Protein AF-A0A968ZCC7-F1 (afdb_monomer_lite)

Foldseek 3Di:
DDEDEDFDLQPADPVVVVVVVVVVVDDDPPVCVLDDYFYHYWNHGVLLLLLLLDDDDDPQLVVLQVVLCVVVVHRCNLPVVQLPDSDQADPVRHGDSSHSVNSSCSSQVVDPVNSVNSPVVGPPVSSLNSSPNTRSVVRSVRVVVSVVVNVPDDDDDD

Sequence (158 aa):
MVVLLWDMDGKTTERKRGLLQAREAAALPPGCEGMAIAYGCPDFEIEAWLLGGFQPRDDDERERLAAQHATLGFDPVTQAHRLTAARDHDKHGVPNPRSAKVVLASLTADDHARRQACWQETPLVTLRQRGEHNGLRDYLDEVLHAVDSWAGKNVRLA

Radius of gyration: 17.96 Å; chains: 1; bounding box: 43×43×42 Å

Structure (mmCIF, N/CA/C/O backbone):
data_AF-A0A968ZCC7-F1
#
_entry.id   AF-A0A968ZCC7-F1
#
loop_
_atom_site.group_PDB
_atom_site.id
_atom_site.type_symbol
_atom_site.label_atom_id
_atom_site.label_alt_id
_atom_site.label_comp_id
_atom_site.label_asym_id
_atom_site.label_entity_id
_atom_site.label_seq_id
_atom_site.pdbx_PDB_ins_code
_atom_site.Cartn_x
_atom_site.Cartn_y
_atom_site.Cartn_z
_atom_site.occupancy
_atom_site.B_iso_or_equiv
_atom_site.auth_seq_id
_atom_site.auth_comp_id
_atom_site.auth_asym_id
_atom_site.auth_atom_id
_atom_site.pdbx_PDB_model_num
ATOM 1 N N . MET A 1 1 ? 17.075 -12.298 -12.720 1.00 51.16 1 MET A N 1
ATOM 2 C CA . MET A 1 1 ? 16.024 -11.262 -12.627 1.00 51.16 1 MET A CA 1
ATOM 3 C C . MET A 1 1 ? 16.447 -10.294 -11.538 1.00 51.16 1 MET A C 1
ATOM 5 O O . MET A 1 1 ? 16.699 -10.761 -10.435 1.00 51.16 1 MET A O 1
ATOM 9 N N . VAL A 1 2 ? 16.604 -9.004 -11.838 1.00 52.62 2 VAL A N 1
ATOM 10 C CA . VAL A 1 2 ? 16.914 -7.987 -10.821 1.00 52.62 2 VAL A CA 1
ATOM 11 C C . VAL A 1 2 ? 15.772 -6.991 -10.813 1.00 52.62 2 VAL A C 1
ATOM 13 O O . VAL A 1 2 ? 15.511 -6.318 -11.804 1.00 52.62 2 VAL A O 1
ATOM 16 N N . VAL A 1 3 ? 15.067 -6.939 -9.693 1.00 55.88 3 VAL A N 1
ATOM 17 C CA . VAL A 1 3 ? 13.932 -6.047 -9.495 1.00 55.88 3 VAL A CA 1
ATOM 18 C C . VAL A 1 3 ? 14.395 -4.926 -8.578 1.00 55.88 3 VAL A C 1
ATOM 20 O O . VAL A 1 3 ? 14.773 -5.186 -7.437 1.00 55.88 3 VAL A O 1
ATOM 23 N N . LEU A 1 4 ? 14.405 -3.693 -9.083 1.00 55.16 4 LEU A N 1
ATOM 24 C CA . LEU A 1 4 ? 14.789 -2.520 -8.309 1.00 55.16 4 LEU A CA 1
ATOM 25 C C . LEU A 1 4 ? 13.514 -1.769 -7.911 1.00 55.16 4 LEU A C 1
ATOM 27 O O . LEU A 1 4 ? 12.839 -1.180 -8.757 1.00 55.16 4 LEU A O 1
ATOM 31 N N . LEU A 1 5 ? 13.183 -1.792 -6.622 1.00 56.97 5 LEU A N 1
ATOM 32 C CA . LEU A 1 5 ? 12.198 -0.875 -6.056 1.00 56.97 5 LEU A CA 1
ATOM 33 C C . LEU A 1 5 ? 12.940 0.333 -5.503 1.00 56.97 5 LEU A C 1
ATOM 35 O O . LEU A 1 5 ? 13.870 0.173 -4.711 1.00 56.97 5 LEU A O 1
ATOM 39 N N . TRP A 1 6 ? 12.543 1.525 -5.933 1.00 61.25 6 TRP A N 1
ATOM 40 C CA . TRP A 1 6 ? 13.137 2.765 -5.463 1.00 61.25 6 TRP A CA 1
ATOM 41 C C . TRP A 1 6 ? 12.047 3.665 -4.893 1.00 61.25 6 TRP A C 1
ATOM 43 O O . TRP A 1 6 ? 11.156 4.100 -5.616 1.00 61.25 6 TRP A O 1
ATOM 53 N N . ASP A 1 7 ? 12.136 3.965 -3.600 1.00 61.59 7 ASP A N 1
ATOM 54 C CA . ASP A 1 7 ? 11.239 4.909 -2.942 1.00 61.59 7 ASP A CA 1
ATOM 55 C C . ASP A 1 7 ? 11.637 6.346 -3.299 1.00 61.59 7 ASP A C 1
ATOM 57 O O . ASP A 1 7 ? 12.785 6.770 -3.123 1.00 61.59 7 ASP A O 1
ATOM 61 N N . MET A 1 8 ? 10.706 7.080 -3.897 1.00 57.09 8 MET A N 1
ATOM 62 C CA . MET A 1 8 ? 10.923 8.448 -4.344 1.00 57.09 8 MET A CA 1
ATOM 63 C C . MET A 1 8 ? 10.072 9.352 -3.463 1.00 57.09 8 MET A C 1
ATOM 65 O O . MET A 1 8 ? 8.885 9.476 -3.732 1.00 57.09 8 MET A O 1
ATOM 69 N N . ASP A 1 9 ? 10.678 10.024 -2.474 1.00 57.34 9 ASP A N 1
ATOM 70 C CA . ASP A 1 9 ? 10.033 10.997 -1.564 1.00 57.34 9 ASP A CA 1
ATOM 71 C C . ASP A 1 9 ? 9.348 12.182 -2.306 1.00 57.34 9 ASP A C 1
ATOM 73 O O . ASP A 1 9 ? 9.811 13.327 -2.272 1.00 57.34 9 ASP A O 1
ATOM 77 N N . GLY A 1 10 ? 8.267 11.938 -3.051 1.00 52.12 10 GLY A N 1
ATOM 78 C CA . GLY A 1 10 ? 7.437 12.942 -3.725 1.00 52.12 10 GLY A CA 1
ATOM 79 C C . GLY A 1 10 ? 8.096 13.733 -4.869 1.00 52.12 10 GLY A C 1
ATOM 80 O O . GLY A 1 10 ? 7.558 14.756 -5.289 1.00 52.12 10 GLY A O 1
ATOM 81 N N . LYS A 1 11 ? 9.259 13.317 -5.398 1.00 56.22 11 LYS A N 1
ATOM 82 C CA . LYS A 1 11 ? 9.989 14.028 -6.479 1.00 56.22 11 LYS A CA 1
ATOM 83 C C . LYS A 1 11 ? 9.876 13.293 -7.815 1.00 56.22 11 LYS A C 1
ATOM 85 O O . LYS A 1 11 ? 10.862 12.761 -8.322 1.00 56.22 11 LYS A O 1
ATOM 90 N N . THR A 1 12 ? 8.668 13.233 -8.361 1.00 59.22 12 THR A N 1
ATOM 91 C CA . THR A 1 12 ? 8.278 12.183 -9.311 1.00 59.22 12 THR A CA 1
ATOM 92 C C . THR A 1 12 ? 8.521 12.521 -10.785 1.00 59.22 12 THR A C 1
ATOM 94 O O . THR A 1 12 ? 9.231 11.773 -11.448 1.00 59.22 12 THR A O 1
ATOM 97 N N . THR A 1 13 ? 8.041 13.632 -11.347 1.00 60.75 13 THR A N 1
ATOM 98 C CA . THR A 1 13 ? 7.951 13.720 -12.826 1.00 60.75 13 THR A CA 1
ATOM 99 C C . THR A 1 13 ? 9.292 13.873 -13.563 1.00 60.75 13 THR A C 1
ATOM 101 O O . THR A 1 13 ? 9.591 13.100 -14.475 1.00 60.75 13 THR A O 1
ATOM 104 N N . GLU A 1 14 ? 10.136 14.842 -13.191 1.00 61.25 14 GLU A N 1
ATOM 105 C CA . GLU A 1 14 ? 11.405 15.075 -13.906 1.00 61.25 14 GLU A CA 1
ATOM 106 C C . GLU A 1 14 ? 12.438 13.973 -13.671 1.00 61.25 14 GLU A C 1
ATOM 108 O O . GLU A 1 14 ? 13.167 13.606 -14.594 1.00 61.25 14 GLU A O 1
ATOM 113 N N . ARG A 1 15 ? 12.476 13.401 -12.463 1.00 63.44 15 ARG A N 1
ATOM 114 C CA . ARG A 1 15 ? 13.380 12.289 -12.147 1.00 63.44 15 ARG A CA 1
ATOM 115 C C . ARG A 1 15 ? 12.922 10.976 -12.768 1.00 63.44 15 ARG A C 1
ATOM 117 O O . ARG A 1 15 ? 13.775 10.262 -13.283 1.00 63.44 15 ARG A O 1
ATOM 124 N N . LYS A 1 16 ? 11.611 10.691 -12.806 1.00 64.94 16 LYS A N 1
ATOM 125 C CA . LYS A 1 16 ? 11.057 9.546 -13.554 1.00 64.94 16 LYS A CA 1
ATOM 126 C C . LYS A 1 16 ? 11.457 9.639 -15.027 1.00 64.94 16 LYS A C 1
ATOM 128 O O . LYS A 1 16 ? 11.972 8.673 -15.575 1.00 64.94 16 LYS A O 1
ATOM 133 N N . ARG A 1 17 ? 11.350 10.827 -15.638 1.00 68.75 17 ARG A N 1
ATOM 134 C CA . ARG A 1 17 ? 11.823 11.066 -17.014 1.00 68.75 17 ARG A CA 1
ATOM 135 C C . ARG A 1 17 ? 13.331 10.836 -17.171 1.00 68.75 17 ARG A C 1
ATOM 137 O O . ARG A 1 17 ? 13.727 10.148 -18.103 1.00 68.75 17 ARG A O 1
ATOM 144 N N . GLY A 1 18 ? 14.158 11.372 -16.273 1.00 68.56 18 GLY A N 1
ATOM 145 C CA . GLY A 1 18 ? 15.612 11.164 -16.316 1.00 68.56 18 GLY A CA 1
ATOM 146 C C . GLY A 1 18 ? 16.019 9.693 -16.164 1.00 68.56 18 GLY A C 1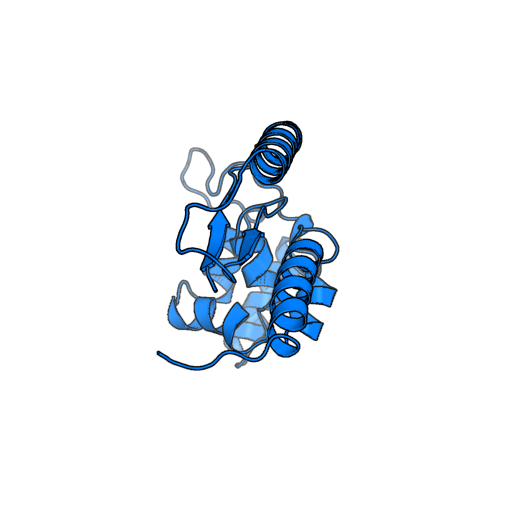
ATOM 147 O O . GLY A 1 18 ? 16.922 9.232 -16.852 1.00 68.56 18 GLY A O 1
ATOM 148 N N . LEU A 1 19 ? 15.314 8.934 -15.320 1.00 67.12 19 LEU A N 1
ATOM 149 C CA . LEU A 1 19 ? 15.523 7.493 -15.147 1.00 67.12 19 LEU A CA 1
ATOM 150 C C . LEU A 1 19 ? 15.120 6.695 -16.388 1.00 67.12 19 LEU A C 1
ATOM 152 O O . LEU A 1 19 ? 15.873 5.827 -16.822 1.00 67.12 19 LEU A O 1
ATOM 156 N N . LEU A 1 20 ? 13.975 7.016 -16.995 1.00 69.44 20 LEU A N 1
ATOM 157 C CA . LEU A 1 20 ? 13.553 6.387 -18.249 1.00 69.44 20 LEU A CA 1
ATOM 158 C C . LEU A 1 20 ? 14.550 6.676 -19.383 1.00 69.44 20 LEU A C 1
ATOM 160 O O . LEU A 1 20 ? 14.912 5.761 -20.118 1.00 69.44 20 LEU A O 1
ATOM 164 N N . GLN A 1 21 ? 15.062 7.907 -19.468 1.00 68.62 21 GLN A N 1
ATOM 165 C CA . GLN A 1 21 ? 16.118 8.271 -20.421 1.00 68.62 21 GLN A CA 1
ATOM 166 C C . GLN A 1 21 ? 17.428 7.519 -20.152 1.00 68.62 21 GLN A C 1
ATOM 168 O O . GLN A 1 21 ? 18.057 7.026 -21.085 1.00 68.62 21 GLN A O 1
ATOM 173 N N . ALA A 1 22 ? 17.834 7.383 -18.885 1.00 66.44 22 ALA A N 1
ATOM 174 C CA . ALA A 1 22 ? 19.019 6.612 -18.516 1.00 66.44 22 ALA A CA 1
ATOM 175 C C . ALA A 1 22 ? 18.863 5.121 -18.858 1.00 66.44 22 ALA A C 1
ATOM 177 O O . ALA A 1 22 ? 19.821 4.512 -19.320 1.00 66.44 22 ALA A O 1
ATOM 178 N N . ARG A 1 23 ? 17.663 4.548 -18.694 1.00 65.50 23 ARG A N 1
ATOM 179 C CA . ARG A 1 23 ? 17.344 3.174 -19.115 1.00 65.50 23 ARG A CA 1
ATOM 180 C C . ARG A 1 23 ? 17.505 2.996 -20.622 1.00 65.50 23 ARG A C 1
ATOM 182 O O . ARG A 1 23 ? 18.115 2.027 -21.047 1.00 65.50 23 ARG A O 1
ATOM 189 N N . GLU A 1 24 ? 16.961 3.912 -21.420 1.00 66.75 24 GLU A N 1
ATOM 190 C CA . GLU A 1 24 ? 17.069 3.854 -22.885 1.00 66.75 24 GLU A CA 1
ATOM 191 C C . GLU A 1 24 ? 18.515 4.013 -23.373 1.00 66.75 24 GLU A C 1
ATOM 193 O O . GLU A 1 24 ? 18.902 3.406 -24.369 1.00 66.75 24 GLU A O 1
ATOM 198 N N . ALA A 1 25 ? 19.323 4.795 -22.655 1.00 64.62 25 ALA A N 1
ATOM 199 C CA . ALA A 1 25 ? 20.737 4.994 -22.959 1.00 64.62 25 ALA A CA 1
ATOM 200 C C . ALA A 1 25 ? 21.654 3.878 -22.419 1.00 64.62 25 ALA A C 1
ATOM 202 O O . ALA A 1 25 ? 22.796 3.753 -22.867 1.00 64.62 25 ALA A O 1
ATOM 203 N N . ALA A 1 26 ? 21.195 3.083 -21.448 1.00 61.34 26 ALA A N 1
ATOM 204 C CA . ALA A 1 26 ? 21.999 2.046 -20.817 1.00 61.34 26 ALA A CA 1
ATOM 205 C C . ALA A 1 26 ? 22.018 0.766 -21.663 1.00 61.34 26 ALA A C 1
ATOM 207 O O . ALA A 1 26 ? 21.039 0.026 -21.738 1.00 61.34 26 ALA A O 1
ATOM 208 N N . ALA A 1 27 ? 23.180 0.447 -22.232 1.00 60.53 27 ALA A N 1
ATOM 209 C CA . ALA A 1 27 ? 23.486 -0.929 -22.599 1.00 60.53 27 ALA A CA 1
ATOM 210 C C . ALA A 1 27 ? 23.759 -1.723 -21.312 1.00 60.53 27 ALA A C 1
ATOM 212 O O . ALA A 1 27 ? 24.530 -1.276 -20.457 1.00 60.53 27 ALA A O 1
ATOM 213 N N . LEU A 1 28 ? 23.134 -2.894 -21.159 1.00 63.22 28 LEU A N 1
ATOM 214 C CA . LEU A 1 28 ? 23.487 -3.800 -20.067 1.00 63.22 28 LEU A CA 1
ATOM 215 C C . LEU A 1 28 ? 24.981 -4.159 -20.167 1.00 63.22 28 LEU A C 1
ATOM 217 O O . LEU A 1 28 ? 25.477 -4.354 -21.282 1.00 63.22 28 LEU A O 1
ATOM 221 N N . PRO A 1 29 ? 25.707 -4.255 -19.037 1.00 64.19 29 PRO A N 1
ATOM 222 C CA . PRO A 1 29 ? 27.092 -4.704 -19.053 1.00 64.19 29 PRO A CA 1
ATOM 223 C C . PRO A 1 29 ? 27.234 -6.078 -19.736 1.00 64.19 29 PRO A C 1
ATOM 225 O O . PRO A 1 29 ? 26.316 -6.902 -19.640 1.00 64.19 29 PRO A O 1
ATOM 228 N N . PRO A 1 30 ? 28.378 -6.364 -20.387 1.00 61.47 30 PRO A N 1
ATOM 229 C CA . PRO A 1 30 ? 28.680 -7.705 -20.889 1.00 61.47 30 PRO A CA 1
ATOM 230 C C . PRO A 1 30 ? 28.535 -8.755 -19.774 1.00 61.47 30 PRO A C 1
ATOM 232 O O . PRO A 1 30 ? 28.986 -8.514 -18.653 1.00 61.47 30 PRO A O 1
ATOM 235 N N . GLY A 1 31 ? 27.904 -9.901 -20.057 1.00 63.31 31 GLY A N 1
ATOM 236 C CA . GLY A 1 31 ? 27.605 -10.932 -19.050 1.00 63.31 31 GLY A CA 1
ATOM 237 C C . GLY A 1 31 ? 26.285 -10.740 -18.288 1.00 63.31 31 GLY A C 1
ATOM 238 O O . GLY A 1 31 ? 25.912 -11.589 -17.482 1.00 63.31 31 GLY A O 1
ATOM 239 N N . CYS A 1 32 ? 25.537 -9.666 -18.562 1.00 58.69 32 CYS A N 1
ATOM 240 C CA . CYS A 1 32 ? 24.151 -9.495 -18.113 1.00 58.69 32 CYS A CA 1
ATOM 241 C C . CYS A 1 32 ? 23.137 -9.880 -19.205 1.00 58.69 32 CYS A C 1
ATOM 243 O O . CYS A 1 32 ? 21.990 -9.420 -19.179 1.00 58.69 32 CYS A O 1
ATOM 245 N N . GLU A 1 33 ? 23.541 -10.703 -20.180 1.00 66.12 33 GLU A N 1
ATOM 246 C CA . GLU A 1 33 ? 22.644 -11.192 -21.224 1.00 66.12 33 GLU A CA 1
ATOM 247 C C . GLU A 1 33 ? 21.474 -11.948 -20.589 1.00 66.12 33 GLU A C 1
ATOM 249 O O . GLU A 1 33 ? 21.643 -12.933 -19.874 1.00 66.12 33 GLU A O 1
ATOM 254 N N . GLY A 1 34 ? 20.263 -11.453 -20.827 1.00 59.31 34 GLY A N 1
ATOM 255 C CA . GLY A 1 34 ? 19.066 -12.022 -20.229 1.00 59.31 34 GLY A CA 1
ATOM 256 C C . GLY A 1 34 ? 18.731 -11.477 -18.849 1.00 59.31 34 GLY A C 1
ATOM 257 O O . GLY A 1 34 ? 17.812 -12.013 -18.265 1.00 59.31 34 GLY A O 1
ATOM 258 N N . MET A 1 35 ? 19.387 -10.431 -18.331 1.00 61.75 35 MET A N 1
ATOM 259 C CA . MET A 1 35 ? 18.900 -9.671 -17.173 1.00 61.75 35 MET A CA 1
ATOM 260 C C . MET A 1 35 ? 17.889 -8.598 -17.612 1.00 61.75 35 MET A C 1
ATOM 262 O O . MET A 1 35 ? 17.989 -8.024 -18.688 1.00 61.75 35 MET A O 1
ATOM 266 N N . ALA A 1 36 ? 16.904 -8.320 -16.766 1.00 62.12 36 ALA A N 1
ATOM 267 C CA . ALA A 1 36 ? 15.860 -7.328 -16.963 1.00 62.12 36 ALA A CA 1
ATOM 268 C C . ALA A 1 36 ? 15.769 -6.546 -15.669 1.00 62.12 36 ALA A C 1
ATOM 270 O O . ALA A 1 36 ? 15.808 -7.138 -14.585 1.00 62.12 36 ALA A O 1
ATOM 271 N N . ILE A 1 37 ? 15.711 -5.233 -15.833 1.00 62.75 37 ILE A N 1
ATOM 272 C CA . ILE A 1 37 ? 15.614 -4.254 -14.767 1.00 62.75 37 ILE A CA 1
ATOM 273 C C . ILE A 1 37 ? 14.214 -3.672 -14.892 1.00 62.75 37 ILE A C 1
ATOM 275 O O . ILE A 1 37 ? 13.916 -3.024 -15.892 1.00 62.75 37 ILE A O 1
ATOM 279 N N . ALA A 1 38 ? 13.370 -3.949 -13.904 1.00 63.09 38 ALA A N 1
ATOM 280 C CA . ALA A 1 38 ? 12.084 -3.284 -13.755 1.00 63.09 38 ALA A CA 1
ATOM 281 C C . ALA A 1 38 ? 12.242 -2.146 -12.745 1.00 63.09 38 ALA A C 1
ATOM 283 O O . ALA A 1 38 ? 12.795 -2.371 -11.661 1.00 63.09 38 ALA A O 1
ATOM 284 N N . TYR A 1 39 ? 11.774 -0.948 -13.098 1.00 63.31 39 TYR A N 1
ATOM 285 C CA . TYR A 1 39 ? 11.852 0.225 -12.226 1.00 63.31 39 TYR A CA 1
ATOM 286 C C . TYR A 1 39 ? 10.531 0.442 -11.489 1.00 63.31 39 TYR A C 1
ATOM 288 O O . TYR A 1 39 ? 9.537 0.862 -12.073 1.00 63.31 39 TYR A O 1
ATOM 296 N N . GLY A 1 40 ? 10.530 0.217 -10.176 1.00 61.31 40 GLY A N 1
ATOM 297 C CA . GLY A 1 40 ? 9.433 0.658 -9.319 1.00 61.31 40 GLY A CA 1
ATOM 298 C C . GLY A 1 40 ? 9.618 2.117 -8.938 1.00 61.31 40 GLY A C 1
ATOM 299 O O . GLY A 1 40 ? 10.489 2.411 -8.126 1.00 61.31 40 GLY A O 1
ATOM 300 N N . CYS A 1 41 ? 8.822 3.011 -9.528 1.00 63.84 41 CYS A N 1
ATOM 301 C CA . CYS A 1 41 ? 8.734 4.417 -9.134 1.00 63.84 41 CYS A CA 1
ATOM 302 C C . CYS A 1 41 ? 7.312 4.667 -8.619 1.00 63.84 41 CYS A C 1
ATOM 304 O O . CYS A 1 41 ? 6.428 4.962 -9.432 1.00 63.84 41 CYS A O 1
ATOM 306 N N . PRO A 1 42 ? 7.059 4.464 -7.316 1.00 61.28 42 PRO A N 1
ATOM 307 C CA . PRO A 1 42 ? 5.753 4.746 -6.756 1.00 61.28 42 PRO A CA 1
ATOM 308 C C . PRO A 1 42 ? 5.453 6.240 -6.938 1.00 61.28 42 PRO A C 1
ATOM 310 O O . PRO A 1 42 ? 6.325 7.095 -6.773 1.00 61.28 42 PRO A O 1
ATOM 313 N N . ASP A 1 43 ? 4.219 6.563 -7.343 1.00 61.53 43 ASP A N 1
ATOM 314 C CA . ASP A 1 43 ? 3.800 7.968 -7.446 1.00 61.53 43 ASP A CA 1
ATOM 315 C C . ASP A 1 43 ? 3.689 8.610 -6.040 1.00 61.53 43 ASP A C 1
ATOM 317 O O . ASP A 1 43 ? 3.679 9.836 -5.912 1.00 61.53 43 ASP A O 1
ATOM 321 N N . PHE A 1 44 ? 3.658 7.765 -4.999 1.00 65.25 44 PHE A N 1
ATOM 322 C CA . PHE A 1 44 ? 3.691 8.064 -3.562 1.00 65.25 44 PHE A CA 1
ATOM 323 C C . PHE A 1 44 ? 4.780 7.225 -2.866 1.00 65.25 44 PHE A C 1
ATOM 325 O O . PHE A 1 44 ? 5.605 6.627 -3.535 1.00 65.25 44 PHE A O 1
ATOM 332 N N . GLU A 1 45 ? 4.797 7.158 -1.537 1.00 81.00 45 GLU A N 1
ATOM 333 C CA . GLU A 1 45 ? 5.689 6.266 -0.777 1.00 81.00 45 GLU A CA 1
ATOM 334 C C . GLU A 1 45 ? 5.347 4.780 -1.015 1.00 81.00 45 GLU A C 1
ATOM 336 O O . GLU A 1 45 ? 4.196 4.436 -1.325 1.00 81.00 45 GLU A O 1
ATOM 341 N N . ILE A 1 46 ? 6.313 3.875 -0.819 1.00 86.62 46 ILE A N 1
ATOM 342 C CA . ILE A 1 46 ? 6.096 2.418 -0.944 1.00 86.62 46 ILE A CA 1
ATOM 343 C C . ILE A 1 46 ? 4.971 1.904 -0.029 1.00 86.62 46 ILE A C 1
ATOM 345 O O . ILE A 1 46 ? 4.263 0.954 -0.371 1.00 86.62 46 ILE A O 1
ATOM 349 N N . GLU A 1 47 ? 4.727 2.553 1.106 1.00 91.88 47 GLU A N 1
ATOM 350 C CA . GLU A 1 47 ? 3.632 2.218 2.011 1.00 91.88 47 GLU A CA 1
ATOM 351 C C . GLU A 1 47 ? 2.259 2.349 1.341 1.00 91.88 47 GLU 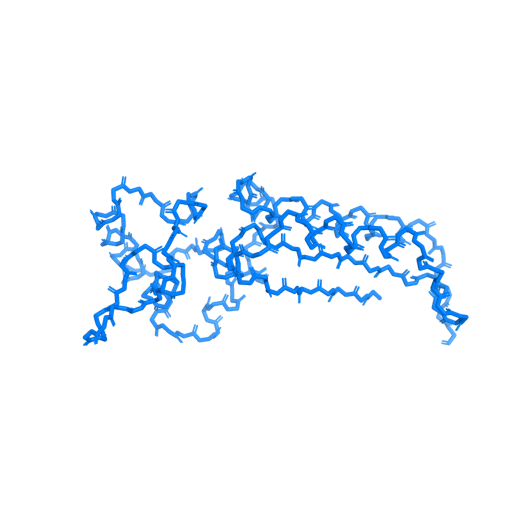A C 1
ATOM 353 O O . GLU A 1 47 ? 1.365 1.552 1.631 1.00 91.88 47 GLU A O 1
ATOM 358 N N . ALA A 1 48 ? 2.093 3.257 0.373 1.00 91.19 48 ALA A N 1
ATOM 359 C CA . ALA A 1 48 ? 0.862 3.354 -0.411 1.00 91.19 48 ALA A CA 1
ATOM 360 C C . ALA A 1 48 ? 0.627 2.110 -1.286 1.00 91.19 48 ALA A C 1
ATOM 362 O O . ALA A 1 48 ? -0.522 1.746 -1.546 1.00 91.19 48 ALA A O 1
ATOM 363 N N . TRP A 1 49 ? 1.693 1.436 -1.727 1.00 91.31 49 TRP A N 1
ATOM 364 C CA . TRP A 1 49 ? 1.592 0.160 -2.440 1.00 91.31 49 TRP A CA 1
ATOM 365 C C . TRP A 1 49 ? 1.254 -0.981 -1.484 1.00 91.31 49 TRP A C 1
ATOM 367 O O . TRP A 1 49 ? 0.369 -1.788 -1.774 1.00 91.31 49 TRP A O 1
ATOM 377 N N . LEU A 1 50 ? 1.907 -1.015 -0.319 1.00 93.56 50 LEU A N 1
ATOM 378 C CA . LEU A 1 50 ? 1.658 -2.025 0.713 1.00 93.56 50 LEU A CA 1
ATOM 379 C C . LEU A 1 50 ? 0.221 -1.969 1.244 1.00 93.56 50 LEU A C 1
ATOM 381 O O . LEU A 1 50 ? -0.379 -3.015 1.490 1.00 93.56 50 LEU A O 1
ATOM 385 N N . LEU A 1 51 ? -0.365 -0.774 1.360 1.00 95.69 51 LEU A N 1
ATOM 386 C CA . LEU A 1 51 ? -1.769 -0.603 1.738 1.00 95.69 51 LEU A CA 1
ATOM 387 C C . LEU A 1 51 ? -2.731 -1.292 0.767 1.00 95.69 51 LEU A C 1
ATOM 389 O O . LEU A 1 51 ? -3.697 -1.903 1.217 1.00 95.69 51 LEU A O 1
ATOM 393 N N . GLY A 1 52 ? -2.436 -1.290 -0.537 1.00 94.06 52 GLY A N 1
ATOM 394 C CA . GLY A 1 52 ? -3.215 -2.034 -1.535 1.00 94.06 52 GLY A CA 1
ATOM 395 C C . GLY A 1 52 ? -3.247 -3.544 -1.273 1.00 94.06 52 GLY A C 1
ATOM 396 O O . GLY A 1 52 ? -4.194 -4.232 -1.656 1.00 94.06 52 GLY A O 1
ATOM 397 N N . GLY A 1 53 ? -2.246 -4.057 -0.564 1.00 95.75 53 GLY A N 1
ATOM 398 C CA . GLY A 1 53 ? -2.141 -5.440 -0.129 1.00 95.75 53 GLY A CA 1
ATOM 399 C C . GLY A 1 53 ? -2.772 -5.757 1.225 1.00 95.75 53 GLY A C 1
ATOM 400 O O . GLY A 1 53 ? -2.799 -6.913 1.642 1.00 95.75 53 GLY A O 1
ATOM 401 N N . PHE A 1 54 ? -3.269 -4.761 1.956 1.00 97.44 54 PHE A N 1
ATOM 402 C CA . PHE A 1 54 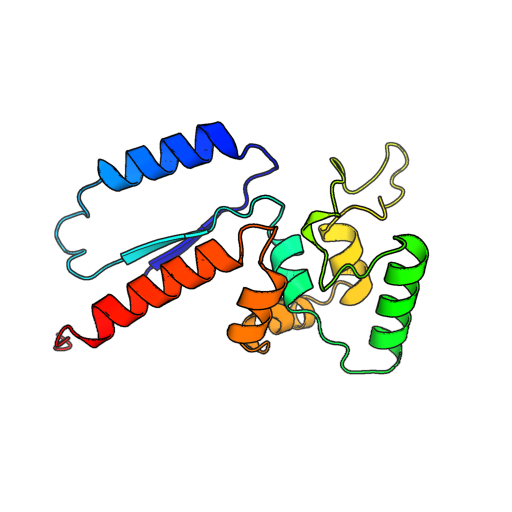? -3.855 -5.025 3.260 1.00 97.44 54 PHE A CA 1
ATOM 403 C C . PHE A 1 54 ? -5.230 -5.692 3.106 1.00 97.44 54 PHE A C 1
ATOM 405 O O . PHE A 1 54 ? -6.113 -5.228 2.378 1.00 97.44 54 PHE A O 1
ATOM 412 N N . GLN A 1 55 ? -5.406 -6.813 3.801 1.00 95.75 55 GLN A N 1
ATOM 413 C CA . GLN A 1 55 ? -6.672 -7.527 3.914 1.00 95.75 55 GLN A CA 1
ATOM 414 C C . GLN A 1 55 ? -6.823 -8.013 5.359 1.00 95.75 55 GLN A C 1
ATOM 416 O O . GLN A 1 55 ? -5.994 -8.825 5.774 1.00 95.75 55 GLN A O 1
ATOM 421 N N . PRO A 1 56 ? -7.822 -7.520 6.118 1.00 96.38 56 PRO A N 1
ATOM 422 C CA . PRO A 1 56 ? -7.990 -7.869 7.524 1.00 96.38 56 PRO A CA 1
ATOM 423 C C . PRO A 1 56 ? -8.083 -9.379 7.751 1.00 96.38 56 PRO A C 1
ATOM 425 O O . PRO A 1 56 ? -8.873 -10.055 7.086 1.00 96.38 56 PRO A O 1
ATOM 428 N N . ARG A 1 57 ? -7.307 -9.897 8.702 1.00 95.81 57 ARG A N 1
ATOM 429 C CA . ARG A 1 57 ? -7.270 -11.322 9.068 1.00 95.81 57 ARG A CA 1
ATOM 430 C C . ARG A 1 57 ? -8.141 -11.645 10.277 1.00 95.81 57 ARG A C 1
ATOM 432 O O . ARG A 1 57 ? -8.756 -12.707 10.321 1.00 95.81 57 ARG A O 1
ATOM 439 N N . ASP A 1 58 ? -8.251 -10.712 11.210 1.00 97.00 58 ASP A N 1
ATOM 440 C CA . ASP A 1 58 ? -8.983 -10.850 12.468 1.00 97.00 58 ASP A CA 1
ATOM 441 C C . ASP A 1 58 ? -9.922 -9.655 12.706 1.00 97.00 58 ASP A C 1
ATOM 443 O O . ASP A 1 58 ? -10.029 -8.750 11.869 1.00 97.00 58 ASP A O 1
ATOM 447 N N . ASP A 1 59 ? -10.686 -9.711 13.799 1.00 98.19 59 ASP A N 1
ATOM 448 C CA . ASP A 1 59 ? -11.623 -8.647 14.172 1.00 98.19 59 ASP A CA 1
ATOM 449 C C . ASP A 1 59 ? -10.892 -7.354 14.541 1.00 98.19 59 ASP A C 1
ATOM 451 O O . ASP A 1 59 ? -11.315 -6.283 14.113 1.00 98.19 59 ASP A O 1
ATOM 455 N N . ASP A 1 60 ? -9.736 -7.445 15.198 1.00 97.75 60 ASP A N 1
ATOM 456 C CA . ASP A 1 60 ? -8.943 -6.272 15.564 1.00 97.75 60 ASP A CA 1
ATOM 457 C C . ASP A 1 60 ? -8.459 -5.507 14.315 1.00 97.75 60 ASP A C 1
ATOM 459 O O . ASP A 1 60 ? -8.526 -4.279 14.258 1.00 97.75 60 ASP A O 1
ATOM 463 N N . GLU A 1 61 ? -7.996 -6.200 13.270 1.00 98.06 61 GLU A N 1
ATOM 464 C CA . GLU A 1 61 ? -7.631 -5.597 11.982 1.00 98.06 61 GLU A CA 1
ATOM 465 C C . GLU A 1 61 ? -8.836 -4.976 11.273 1.00 98.06 61 GLU A C 1
ATOM 467 O O . GLU A 1 61 ? -8.700 -3.919 10.645 1.00 98.06 61 GLU A O 1
ATOM 472 N N . ARG A 1 62 ? -10.015 -5.606 11.368 1.00 98.38 62 ARG A N 1
ATOM 473 C CA . ARG A 1 62 ? -11.261 -5.048 10.817 1.00 98.38 62 ARG A CA 1
ATOM 474 C C . ARG A 1 62 ? -11.640 -3.757 11.532 1.00 98.38 62 ARG A C 1
ATOM 476 O O . ARG A 1 62 ? -11.983 -2.781 10.864 1.00 98.38 62 ARG A O 1
ATOM 483 N N . GLU A 1 63 ? -11.525 -3.724 12.854 1.00 98.31 63 GLU A N 1
ATOM 484 C CA . GLU A 1 63 ? -11.780 -2.531 13.663 1.00 98.31 63 GLU A CA 1
ATOM 485 C C . GLU A 1 63 ? -10.779 -1.413 13.362 1.00 98.31 63 GLU A C 1
ATOM 487 O O . GLU A 1 63 ? -11.184 -0.271 13.133 1.00 98.31 63 GLU A O 1
ATOM 492 N N . ARG A 1 64 ? -9.479 -1.729 13.264 1.00 97.94 64 ARG A N 1
ATOM 493 C CA . ARG A 1 64 ? -8.451 -0.748 12.875 1.00 97.94 64 ARG A CA 1
ATOM 494 C C . ARG A 1 64 ? -8.716 -0.175 11.486 1.00 97.94 64 ARG A C 1
ATOM 496 O O . ARG A 1 64 ? -8.623 1.039 11.304 1.00 97.94 64 ARG A O 1
ATOM 503 N N . LEU A 1 65 ? -9.100 -1.010 10.520 1.00 98.12 65 LEU A N 1
ATOM 504 C CA . LEU A 1 65 ? -9.465 -0.540 9.183 1.00 98.12 65 LEU A CA 1
ATOM 505 C C . LEU A 1 65 ? -10.713 0.349 9.202 1.00 98.12 65 LEU A C 1
ATOM 507 O O . LEU A 1 65 ? -10.715 1.407 8.572 1.00 98.12 65 LEU A O 1
ATOM 511 N N . ALA A 1 66 ? -11.743 -0.029 9.958 1.00 97.94 66 ALA A N 1
ATOM 512 C CA . ALA A 1 66 ? -12.948 0.781 10.115 1.00 97.94 66 ALA A CA 1
ATOM 513 C C . ALA A 1 66 ? -12.646 2.144 10.764 1.00 97.94 66 ALA A C 1
ATOM 515 O O . ALA A 1 66 ? -13.160 3.169 10.310 1.00 97.94 66 ALA A O 1
ATOM 516 N N . ALA A 1 67 ? -11.768 2.181 11.770 1.00 97.50 67 ALA A N 1
ATOM 517 C CA . ALA A 1 67 ? -11.331 3.417 12.415 1.00 97.50 67 ALA A CA 1
ATOM 518 C C . ALA A 1 67 ? -10.562 4.332 11.447 1.00 97.50 67 ALA A C 1
ATOM 520 O O . ALA A 1 67 ? -10.799 5.546 11.420 1.00 97.50 67 ALA A O 1
ATOM 521 N N . GLN A 1 68 ? -9.689 3.761 10.609 1.00 97.75 68 GLN A N 1
ATOM 522 C CA . GLN A 1 68 ? -8.993 4.517 9.564 1.00 97.75 68 GLN A CA 1
ATOM 523 C C . GLN A 1 68 ? -9.977 5.062 8.525 1.00 97.75 68 GLN A C 1
ATOM 525 O O . GLN A 1 68 ? -9.924 6.246 8.199 1.00 97.75 68 GLN A O 1
ATOM 530 N N . HIS A 1 69 ? -10.936 4.249 8.075 1.00 96.50 69 HIS A N 1
ATOM 531 C CA . HIS A 1 69 ? -11.987 4.687 7.157 1.00 96.50 69 HIS A CA 1
ATOM 532 C C . HIS A 1 69 ? -12.810 5.850 7.732 1.00 96.50 69 HIS A C 1
ATOM 534 O O . HIS A 1 69 ? -13.040 6.847 7.046 1.00 96.50 69 HIS A O 1
ATOM 540 N N . ALA A 1 70 ? -13.208 5.763 9.005 1.00 96.94 70 ALA A N 1
ATOM 541 C CA . ALA A 1 70 ? -13.940 6.828 9.690 1.00 96.94 70 ALA A CA 1
ATOM 542 C C . ALA A 1 70 ? -13.113 8.119 9.816 1.00 96.94 70 ALA A C 1
ATOM 544 O O . ALA A 1 70 ? -13.637 9.211 9.604 1.00 96.94 70 ALA A O 1
ATOM 545 N N . THR A 1 71 ? -11.818 7.998 10.114 1.00 96.06 71 THR A N 1
ATOM 546 C CA . THR A 1 71 ? -10.901 9.141 10.262 1.00 96.06 71 THR A CA 1
ATOM 547 C C . THR A 1 71 ? -10.621 9.832 8.927 1.00 96.06 71 THR A C 1
ATOM 549 O O . THR A 1 71 ? -10.568 11.060 8.845 1.00 96.06 71 THR A O 1
ATOM 552 N N . LEU A 1 72 ? -10.435 9.048 7.866 1.00 96.56 72 LEU A N 1
ATOM 553 C CA . LEU A 1 72 ? -10.057 9.533 6.541 1.00 96.56 72 LEU A CA 1
ATOM 554 C C . LEU A 1 72 ? -11.253 9.994 5.702 1.00 96.56 72 LEU A C 1
ATOM 556 O O . LEU A 1 72 ? -11.097 10.852 4.826 1.00 96.56 72 LEU A O 1
ATOM 560 N N . GLY A 1 73 ? -12.433 9.419 5.949 1.00 97.50 73 GLY A N 1
ATOM 561 C CA . GLY A 1 73 ? -13.615 9.568 5.099 1.00 97.50 73 GLY A CA 1
ATOM 562 C C . GLY A 1 73 ? -13.501 8.825 3.762 1.00 97.50 73 GLY A C 1
ATOM 563 O O . GLY A 1 73 ? -14.200 9.171 2.809 1.00 97.50 73 GLY A O 1
ATOM 564 N N . PHE A 1 74 ? -12.579 7.865 3.656 1.00 96.50 74 PHE A N 1
ATOM 565 C CA . PHE A 1 74 ? -12.372 7.004 2.492 1.00 96.50 74 PHE A CA 1
ATOM 566 C C . PHE A 1 74 ? -11.631 5.725 2.881 1.00 96.50 74 PHE A C 1
ATOM 568 O O . PHE A 1 74 ? -11.030 5.663 3.951 1.00 96.50 74 PHE A O 1
ATOM 575 N N . ASP A 1 75 ? -11.646 4.714 2.010 1.00 96.75 75 ASP A N 1
ATOM 576 C CA . ASP A 1 75 ? -10.936 3.456 2.253 1.00 96.75 75 ASP A CA 1
ATOM 577 C C . ASP A 1 75 ? -9.448 3.578 1.872 1.00 96.75 75 ASP A C 1
ATOM 579 O O . ASP A 1 75 ? -9.130 3.713 0.684 1.00 96.75 75 ASP A O 1
ATOM 583 N N . PRO A 1 76 ? -8.516 3.529 2.844 1.00 95.75 76 PRO A N 1
ATOM 584 C CA . PRO A 1 76 ? -7.089 3.653 2.562 1.00 95.75 76 PRO A CA 1
ATOM 585 C C . PRO A 1 76 ? -6.513 2.475 1.763 1.00 95.75 76 PRO A C 1
ATOM 587 O O . PRO A 1 76 ? -5.460 2.638 1.153 1.00 95.75 76 PRO A O 1
ATOM 590 N N . VAL A 1 77 ? -7.177 1.313 1.734 1.00 95.75 77 VAL A N 1
ATOM 591 C CA . VAL A 1 77 ? -6.708 0.118 1.008 1.00 95.75 77 VAL A CA 1
ATOM 592 C C . VAL A 1 77 ? -6.958 0.251 -0.492 1.00 95.75 77 VAL A C 1
ATOM 594 O O . VAL A 1 77 ? -6.116 -0.117 -1.309 1.00 95.75 77 VAL A O 1
ATOM 597 N N . THR A 1 78 ? -8.114 0.790 -0.876 1.00 94.25 78 THR A N 1
ATOM 598 C CA . THR A 1 78 ? -8.488 0.971 -2.289 1.00 94.25 78 THR A CA 1
ATOM 599 C C . THR A 1 78 ? -8.157 2.363 -2.822 1.00 94.25 78 THR A C 1
ATOM 601 O O . THR A 1 78 ? -8.043 2.547 -4.033 1.00 94.25 78 THR A O 1
ATOM 604 N N . GLN A 1 79 ? -7.961 3.350 -1.941 1.00 94.19 79 GLN A N 1
ATOM 605 C CA . GLN A 1 79 ? -7.706 4.743 -2.314 1.00 94.19 79 GLN A CA 1
ATOM 606 C C . GLN A 1 79 ? -6.419 5.307 -1.689 1.00 94.19 79 GLN A C 1
ATOM 608 O O . GLN A 1 79 ? -6.359 6.489 -1.352 1.00 94.19 79 GLN A O 1
ATOM 613 N N . ALA A 1 80 ? -5.363 4.490 -1.581 1.00 92.94 80 ALA A N 1
ATOM 614 C CA . ALA A 1 80 ? -4.073 4.880 -0.993 1.00 92.94 80 ALA A CA 1
ATOM 615 C C . ALA A 1 80 ? -3.437 6.131 -1.637 1.00 92.94 80 ALA A C 1
ATOM 617 O O . ALA A 1 80 ? -2.771 6.903 -0.960 1.00 92.94 80 ALA A O 1
ATOM 618 N N . HIS A 1 81 ? -3.710 6.397 -2.919 1.00 89.94 81 HIS A N 1
ATOM 619 C CA . HIS A 1 81 ? -3.289 7.615 -3.631 1.00 89.94 81 HIS A CA 1
ATOM 620 C C . HIS A 1 81 ? -3.825 8.928 -3.021 1.00 89.94 81 HIS A C 1
ATOM 622 O O . HIS A 1 81 ? -3.365 10.015 -3.359 1.00 89.94 81 HIS A O 1
ATOM 628 N N . ARG A 1 82 ? -4.824 8.860 -2.133 1.00 93.00 82 ARG A N 1
ATOM 629 C CA . ARG A 1 82 ? -5.375 10.023 -1.416 1.00 93.00 82 ARG A CA 1
ATOM 630 C C . ARG A 1 82 ? -4.618 10.342 -0.122 1.00 93.00 82 ARG A C 1
ATOM 632 O O . ARG A 1 82 ? -4.941 11.329 0.543 1.00 93.00 82 ARG A O 1
ATOM 639 N N . LEU A 1 83 ? -3.631 9.527 0.248 1.00 92.56 83 LEU A N 1
ATOM 640 C CA . LEU A 1 83 ? -2.758 9.734 1.402 1.00 92.56 83 LEU A CA 1
ATOM 641 C C . LEU A 1 83 ? -1.614 10.668 1.000 1.00 92.56 83 LEU A C 1
ATOM 643 O O . LEU A 1 83 ? -0.533 10.245 0.612 1.00 92.56 83 LEU A O 1
ATOM 647 N N . THR A 1 84 ? -1.898 11.968 1.030 1.00 87.31 84 THR A N 1
ATOM 648 C CA . THR A 1 84 ? -1.024 13.015 0.479 1.00 87.31 84 THR A CA 1
ATOM 649 C C . THR A 1 84 ? -0.246 13.781 1.554 1.00 87.31 84 THR A C 1
ATOM 651 O O . THR A 1 84 ? 0.075 14.958 1.361 1.00 87.31 84 THR A O 1
ATOM 654 N N . ALA A 1 85 ? -0.029 13.201 2.738 1.00 86.25 85 ALA A N 1
ATOM 655 C CA . ALA A 1 85 ? 0.702 13.899 3.792 1.00 86.25 85 ALA A CA 1
ATOM 656 C C . ALA A 1 85 ? 2.155 14.157 3.377 1.00 86.25 85 ALA A C 1
ATOM 658 O O . ALA A 1 85 ? 2.875 13.242 3.012 1.00 86.25 85 ALA A O 1
ATOM 659 N N . ALA A 1 86 ? 2.608 15.406 3.505 1.00 84.00 86 ALA A N 1
ATOM 660 C CA . ALA A 1 86 ? 4.008 15.765 3.266 1.00 84.00 86 ALA A CA 1
ATOM 661 C C . ALA A 1 86 ? 4.939 15.421 4.446 1.00 84.00 86 ALA A C 1
ATOM 663 O O . ALA A 1 86 ? 6.154 15.569 4.340 1.00 84.00 86 ALA A O 1
ATOM 664 N N . ARG A 1 87 ? 4.367 15.077 5.607 1.00 87.12 87 ARG A N 1
ATOM 665 C CA . ARG A 1 87 ? 5.076 14.685 6.829 1.00 87.12 87 ARG A CA 1
ATOM 666 C C . ARG A 1 87 ? 4.237 13.681 7.601 1.00 87.12 87 ARG A C 1
ATOM 668 O O . ARG A 1 87 ? 3.030 13.894 7.753 1.00 87.12 87 ARG A O 1
ATOM 675 N N . ASP A 1 88 ? 4.908 12.681 8.158 1.00 92.56 88 ASP A N 1
ATOM 676 C CA . ASP A 1 88 ? 4.297 11.657 9.009 1.00 92.56 88 ASP A CA 1
ATOM 677 C C . ASP A 1 88 ? 3.795 12.207 10.334 1.00 92.56 88 ASP A C 1
ATOM 679 O O . ASP A 1 88 ? 2.816 11.710 10.873 1.00 92.56 88 ASP A O 1
ATOM 683 N N . HIS A 1 89 ? 4.451 13.241 10.856 1.00 94.12 89 HIS A N 1
ATOM 684 C CA . HIS A 1 89 ? 4.119 13.842 12.139 1.00 94.12 89 HIS A CA 1
ATOM 685 C C . HIS A 1 89 ? 4.128 15.365 12.029 1.00 94.12 89 HIS A C 1
ATOM 687 O O . HIS A 1 89 ? 4.881 15.952 11.237 1.00 94.12 89 HIS A O 1
ATOM 693 N N . ASP A 1 90 ? 3.288 16.018 12.827 1.00 92.00 90 ASP A N 1
ATOM 694 C CA . ASP A 1 90 ? 3.342 17.465 12.991 1.00 92.00 90 ASP A CA 1
ATOM 695 C C . ASP A 1 90 ? 4.539 17.899 13.865 1.00 92.00 90 ASP A C 1
ATOM 697 O O . ASP A 1 90 ? 5.339 17.091 14.342 1.00 92.00 90 ASP A O 1
ATOM 701 N N . LYS A 1 91 ? 4.682 19.211 14.088 1.00 90.88 91 LYS A N 1
ATOM 702 C CA . LYS A 1 91 ? 5.781 19.782 14.890 1.00 90.88 91 LYS A CA 1
ATOM 703 C C . LYS A 1 91 ? 5.758 19.382 16.375 1.00 90.88 91 LYS A C 1
ATOM 705 O O . LYS A 1 91 ? 6.721 19.665 17.080 1.00 90.88 91 LYS A O 1
ATOM 710 N N . HIS A 1 92 ? 4.670 18.781 16.846 1.00 93.19 92 HIS A N 1
ATOM 711 C CA . HIS A 1 92 ? 4.485 18.303 18.212 1.00 93.19 92 HIS A CA 1
ATOM 712 C C . HIS A 1 92 ? 4.590 16.774 18.310 1.00 93.19 92 HIS A C 1
ATOM 714 O O . HIS A 1 92 ? 4.404 16.226 19.393 1.00 93.19 92 HIS A O 1
ATOM 720 N N . GLY A 1 93 ? 4.908 16.088 17.205 1.00 92.44 93 GLY A N 1
ATOM 721 C CA . GLY A 1 93 ? 4.998 14.631 17.159 1.00 92.44 93 GLY A CA 1
ATOM 722 C C . GLY A 1 93 ? 3.643 13.935 17.037 1.00 92.44 93 GLY A C 1
ATOM 723 O O . GLY A 1 93 ? 3.573 12.727 17.243 1.00 92.44 93 GLY A O 1
ATOM 724 N N . VAL A 1 94 ? 2.566 14.656 16.706 1.00 94.31 94 VAL A N 1
ATOM 725 C CA . VAL A 1 94 ? 1.247 14.049 16.488 1.00 94.31 94 VAL A CA 1
ATOM 726 C C . VAL A 1 94 ? 1.224 13.388 15.105 1.00 94.31 94 VAL A C 1
ATOM 728 O O . VAL A 1 94 ? 1.531 14.072 14.122 1.00 94.31 94 VAL A O 1
ATOM 731 N N . PRO A 1 95 ? 0.867 12.092 14.995 1.00 94.75 95 PRO A N 1
ATOM 732 C CA . PRO A 1 95 ? 0.796 11.404 13.710 1.00 94.75 95 PRO A CA 1
ATOM 733 C C . PRO A 1 95 ? -0.209 12.057 12.758 1.00 94.75 95 PRO A C 1
ATOM 735 O O . PRO A 1 95 ? -1.331 12.398 13.136 1.00 94.75 95 PRO A O 1
ATOM 738 N N . ASN A 1 96 ? 0.186 12.208 11.499 1.00 94.88 96 ASN A N 1
ATOM 739 C CA . ASN A 1 96 ? -0.659 12.733 10.445 1.00 94.88 96 ASN A CA 1
ATOM 740 C C . ASN A 1 96 ? -1.550 11.610 9.899 1.00 94.88 96 ASN A C 1
ATOM 742 O O . ASN A 1 96 ? -1.030 10.673 9.289 1.00 94.88 96 ASN A O 1
ATOM 746 N N . PRO A 1 97 ? -2.885 11.703 10.030 1.00 93.62 97 PRO A N 1
ATOM 747 C CA . PRO A 1 97 ? -3.779 10.639 9.586 1.00 93.62 97 PRO A CA 1
ATOM 748 C C . PRO A 1 97 ? -3.731 10.408 8.071 1.00 93.62 97 PRO A C 1
ATOM 750 O O . PRO A 1 97 ? -4.138 9.351 7.616 1.00 93.62 97 PRO A O 1
ATOM 753 N N . ARG A 1 98 ? -3.227 11.365 7.276 1.00 93.94 98 ARG A N 1
ATOM 754 C CA . ARG A 1 98 ? -3.064 11.215 5.819 1.00 93.94 98 ARG A CA 1
ATOM 755 C C . ARG A 1 98 ? -1.692 10.683 5.386 1.00 93.94 98 ARG A C 1
ATOM 757 O O . ARG A 1 98 ? -1.418 10.699 4.188 1.00 93.94 98 ARG A O 1
ATOM 764 N N . SER A 1 99 ? -0.824 10.267 6.310 1.00 94.44 99 SER A N 1
ATOM 765 C CA . SER A 1 99 ? 0.449 9.613 5.968 1.00 94.44 99 SER A CA 1
ATOM 766 C C . SER A 1 99 ? 0.223 8.135 5.671 1.00 94.44 99 SER A C 1
ATOM 768 O O . SER A 1 99 ? -0.373 7.418 6.475 1.00 94.44 99 SER A O 1
ATOM 770 N N . ALA A 1 100 ? 0.720 7.671 4.522 1.00 94.19 100 ALA A N 1
ATOM 771 C CA . ALA A 1 100 ? 0.657 6.262 4.153 1.00 94.19 100 ALA A CA 1
ATOM 772 C C . ALA A 1 100 ? 1.416 5.393 5.160 1.00 94.19 100 ALA A C 1
ATOM 774 O O . ALA A 1 100 ? 0.894 4.360 5.584 1.00 94.19 100 ALA A O 1
ATOM 775 N N . LYS A 1 101 ? 2.582 5.856 5.625 1.00 94.06 101 LYS A N 1
ATOM 776 C CA . LYS A 1 101 ? 3.354 5.206 6.687 1.00 94.06 101 LYS A CA 1
ATOM 777 C C . LYS A 1 101 ? 2.591 5.107 8.006 1.00 94.06 101 LYS A C 1
ATOM 779 O O . LYS A 1 101 ? 2.529 4.021 8.582 1.00 94.06 101 LYS A O 1
ATOM 784 N N . VAL A 1 102 ? 1.966 6.193 8.465 1.00 96.44 102 VAL A N 1
ATOM 785 C CA . VAL A 1 102 ? 1.173 6.195 9.711 1.00 96.44 102 VAL A CA 1
ATOM 786 C C . VAL A 1 102 ? -0.026 5.256 9.603 1.00 96.44 102 VAL A C 1
ATOM 788 O O . VAL A 1 102 ? -0.276 4.463 10.513 1.00 96.44 102 VAL A O 1
ATOM 791 N N . VAL A 1 103 ? -0.755 5.306 8.486 1.00 97.06 103 VAL A N 1
ATOM 792 C CA . VAL A 1 103 ? -1.919 4.440 8.263 1.00 97.06 103 VAL A CA 1
ATOM 793 C C . VAL A 1 103 ? -1.494 2.976 8.195 1.00 97.06 103 VAL A C 1
ATOM 795 O O . VAL A 1 103 ? -2.085 2.145 8.882 1.00 97.06 103 VAL A O 1
ATOM 798 N N . LEU A 1 104 ? -0.443 2.646 7.439 1.00 97.00 104 LEU A N 1
ATOM 799 C CA . LEU A 1 104 ? 0.063 1.277 7.347 1.00 97.00 104 LEU A CA 1
ATOM 800 C C . LEU A 1 104 ? 0.515 0.757 8.715 1.00 97.00 104 LEU A C 1
ATOM 802 O O . LEU A 1 104 ? 0.144 -0.352 9.089 1.00 97.00 104 LEU A O 1
ATOM 806 N N . ALA A 1 105 ? 1.269 1.559 9.474 1.00 96.81 105 ALA A N 1
ATOM 807 C CA . ALA A 1 105 ? 1.678 1.220 10.834 1.00 96.81 105 ALA A CA 1
ATOM 808 C C . ALA A 1 105 ? 0.478 0.961 11.747 1.00 96.81 105 ALA A C 1
ATOM 810 O O . ALA A 1 105 ? 0.474 -0.024 12.478 1.00 96.81 105 ALA A O 1
ATOM 811 N N . SER A 1 106 ? -0.567 1.785 11.667 1.00 97.31 106 SER A N 1
ATOM 812 C CA . SER A 1 106 ? -1.792 1.560 12.432 1.00 97.31 106 SER A CA 1
ATOM 813 C C . SER A 1 106 ? -2.463 0.240 12.047 1.00 97.31 106 SER A C 1
ATOM 815 O O . SER A 1 106 ? -2.748 -0.571 12.924 1.00 97.31 106 SER A O 1
ATOM 817 N N . LEU A 1 107 ? -2.672 -0.021 10.754 1.00 97.94 107 LEU A N 1
ATOM 818 C CA . LEU A 1 107 ? -3.366 -1.226 10.289 1.00 97.94 107 LEU A CA 1
ATOM 819 C C . LEU A 1 107 ? -2.618 -2.511 10.661 1.00 97.94 107 LEU A C 1
ATOM 821 O O . LEU A 1 107 ? -3.238 -3.472 11.127 1.00 97.94 107 LEU A O 1
ATOM 825 N N . THR A 1 108 ? -1.292 -2.511 10.518 1.00 97.31 108 THR A N 1
ATOM 826 C CA . THR A 1 108 ? -0.449 -3.679 10.802 1.00 97.31 108 THR A CA 1
ATOM 827 C C . THR A 1 108 ? 0.018 -3.758 12.253 1.00 97.31 108 THR A C 1
ATOM 829 O O . THR A 1 108 ? 0.826 -4.627 12.553 1.00 97.31 108 THR A O 1
ATOM 832 N N . ALA A 1 109 ? -0.422 -2.852 13.136 1.00 96.44 109 ALA A N 1
ATOM 833 C CA . ALA A 1 109 ? 0.128 -2.698 14.489 1.00 96.44 109 ALA A CA 1
ATOM 834 C C . ALA A 1 109 ? 1.672 -2.598 14.503 1.00 96.44 109 ALA A C 1
ATOM 836 O O . ALA A 1 109 ? 2.333 -3.128 15.390 1.00 96.44 109 ALA A O 1
ATOM 837 N N . ASP A 1 110 ? 2.233 -1.954 13.475 1.00 95.25 110 ASP A N 1
ATOM 838 C CA . ASP A 1 110 ? 3.672 -1.833 13.200 1.00 95.25 110 ASP A CA 1
ATOM 839 C C . ASP A 1 110 ? 4.413 -3.180 13.031 1.00 95.25 110 ASP A C 1
ATOM 841 O O . ASP A 1 110 ? 5.639 -3.218 12.958 1.00 95.25 110 ASP A O 1
ATOM 845 N N . ASP A 1 111 ? 3.685 -4.293 12.886 1.00 97.00 111 ASP A N 1
ATOM 846 C CA . ASP A 1 111 ? 4.279 -5.615 12.702 1.00 97.00 111 ASP A CA 1
ATOM 847 C C . ASP A 1 111 ? 4.880 -5.782 11.297 1.00 97.00 111 ASP A C 1
ATOM 849 O O . ASP A 1 111 ? 4.208 -5.658 10.264 1.00 97.00 111 ASP A O 1
ATOM 853 N N . HIS A 1 112 ? 6.179 -6.084 11.255 1.00 93.69 112 HIS A N 1
ATOM 854 C CA . HIS A 1 112 ? 6.930 -6.198 10.007 1.00 93.69 112 HIS A CA 1
ATOM 855 C C . HIS A 1 112 ? 6.480 -7.397 9.165 1.00 93.69 112 HIS A C 1
ATOM 857 O O 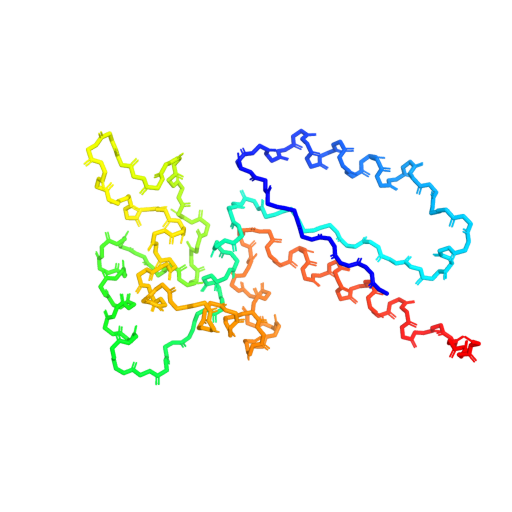. HIS A 1 112 ? 6.337 -7.279 7.946 1.00 93.69 112 HIS A O 1
ATOM 863 N N . ALA A 1 113 ? 6.228 -8.550 9.793 1.00 95.25 113 ALA A N 1
ATOM 864 C CA . ALA A 1 113 ? 5.769 -9.738 9.076 1.00 95.25 113 ALA A CA 1
ATOM 865 C C . ALA A 1 113 ? 4.401 -9.484 8.428 1.00 95.25 113 ALA A C 1
ATOM 867 O O . ALA A 1 113 ? 4.155 -9.876 7.285 1.00 95.25 113 ALA A O 1
ATOM 868 N N . ARG A 1 114 ? 3.535 -8.737 9.112 1.00 96.56 114 ARG A N 1
ATOM 869 C CA . ARG A 1 114 ? 2.217 -8.365 8.626 1.00 96.56 114 ARG A CA 1
ATOM 870 C C . ARG A 1 114 ? 2.269 -7.408 7.445 1.00 96.56 114 ARG A C 1
ATOM 872 O O . ARG A 1 114 ? 1.488 -7.586 6.507 1.00 96.56 114 ARG A O 1
ATOM 879 N N . ARG A 1 115 ? 3.192 -6.441 7.462 1.00 94.38 115 ARG A N 1
ATOM 880 C CA . ARG A 1 115 ? 3.476 -5.564 6.310 1.00 94.38 115 ARG A CA 1
ATOM 881 C C . ARG A 1 115 ? 3.983 -6.354 5.116 1.00 94.38 115 ARG A C 1
ATOM 883 O O . ARG A 1 115 ? 3.539 -6.134 3.993 1.00 94.38 115 ARG A O 1
ATOM 890 N N . GLN A 1 116 ? 4.897 -7.286 5.361 1.00 92.38 116 GLN A N 1
ATOM 891 C CA . GLN A 1 116 ? 5.455 -8.131 4.315 1.00 92.38 116 GLN A CA 1
ATOM 892 C C . GLN A 1 116 ? 4.374 -9.009 3.667 1.00 92.38 116 GLN A C 1
ATOM 894 O O . GLN A 1 116 ? 4.308 -9.118 2.442 1.00 92.38 116 GLN A O 1
ATOM 899 N N . ALA A 1 117 ? 3.466 -9.557 4.470 1.00 92.81 117 ALA A N 1
ATOM 900 C CA . ALA A 1 117 ? 2.347 -10.335 3.964 1.00 92.81 117 ALA A CA 1
ATOM 901 C C . ALA A 1 117 ? 1.441 -9.556 2.996 1.00 92.81 117 ALA A C 1
ATOM 903 O O . ALA A 1 117 ? 0.891 -10.156 2.075 1.00 92.81 117 ALA A O 1
ATOM 904 N N . CYS A 1 118 ? 1.319 -8.229 3.146 1.00 94.12 118 CYS A N 1
ATOM 905 C CA . CYS A 1 118 ? 0.499 -7.415 2.248 1.00 94.12 118 CYS A CA 1
ATOM 906 C C . CYS A 1 118 ? 0.919 -7.558 0.777 1.00 94.12 118 CYS A C 1
ATOM 908 O O . CYS A 1 118 ? 0.057 -7.582 -0.095 1.00 94.12 118 CYS A O 1
ATOM 910 N N . TRP A 1 119 ? 2.210 -7.701 0.472 1.00 88.88 119 TRP A N 1
ATOM 911 C CA . TRP A 1 119 ? 2.669 -7.847 -0.915 1.00 88.88 119 TRP A CA 1
ATOM 912 C C . TRP A 1 119 ? 3.023 -9.287 -1.305 1.00 88.88 119 TRP A C 1
ATOM 914 O O . TRP A 1 119 ? 3.028 -9.600 -2.492 1.00 88.88 119 TRP A O 1
ATOM 924 N N . GLN A 1 120 ? 3.300 -10.167 -0.337 1.00 89.56 120 GLN A N 1
ATOM 925 C CA . GLN A 1 120 ? 3.660 -11.563 -0.617 1.00 89.56 120 GLN A CA 1
ATOM 926 C C . GLN A 1 120 ? 2.457 -12.491 -0.772 1.00 89.56 120 GLN A C 1
ATOM 928 O O . GLN A 1 120 ? 2.508 -13.430 -1.562 1.00 89.56 120 GLN A O 1
ATOM 933 N N . GLU A 1 121 ? 1.392 -12.251 -0.010 1.00 93.12 121 GLU A N 1
ATOM 934 C CA . GLU A 1 121 ? 0.236 -13.151 0.036 1.00 93.12 121 GLU A CA 1
ATOM 935 C C . GLU A 1 121 ? -0.954 -12.625 -0.771 1.00 93.12 121 GLU A C 1
ATOM 937 O O . GLU A 1 121 ? -1.845 -13.389 -1.143 1.00 93.12 121 GLU A O 1
ATOM 942 N N . THR A 1 122 ? -0.980 -11.324 -1.065 1.00 92.44 122 THR A N 1
ATOM 943 C CA . THR A 1 122 ? -2.064 -10.729 -1.846 1.00 92.44 122 THR A CA 1
ATOM 944 C C . THR A 1 122 ? -1.938 -11.122 -3.316 1.00 92.44 122 THR A C 1
ATOM 946 O O . THR A 1 122 ? -0.880 -10.916 -3.915 1.00 92.44 122 THR A O 1
ATOM 949 N N . PRO A 1 123 ? -3.019 -11.615 -3.952 1.00 92.44 123 PRO A N 1
ATOM 950 C CA . PRO A 1 123 ? -3.003 -11.914 -5.376 1.00 92.44 123 PRO A CA 1
ATOM 951 C C . PRO A 1 123 ? -2.564 -10.707 -6.214 1.00 92.44 123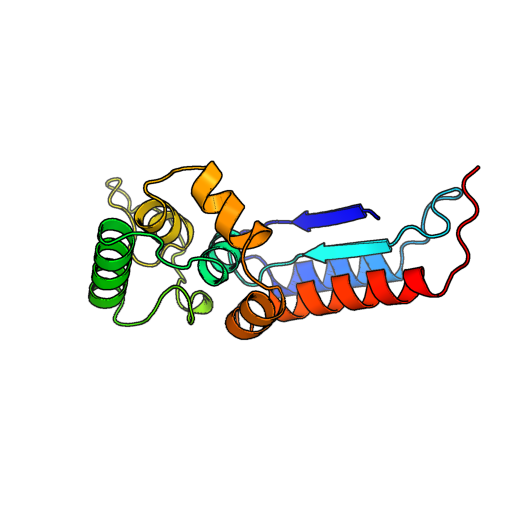 PRO A C 1
ATOM 953 O O . PRO A 1 123 ? -3.084 -9.601 -6.044 1.00 92.44 123 PRO A O 1
ATOM 956 N N . LEU A 1 124 ? -1.666 -10.927 -7.181 1.00 89.75 124 LEU A N 1
ATOM 957 C CA . LEU A 1 124 ? -1.161 -9.862 -8.061 1.00 89.75 124 LEU A CA 1
ATOM 958 C C . LEU A 1 124 ? -2.287 -9.106 -8.777 1.00 89.75 124 LEU A C 1
ATOM 960 O O . LEU A 1 124 ? -2.192 -7.898 -8.953 1.00 89.75 124 LEU A O 1
ATOM 964 N N . VAL A 1 125 ? -3.376 -9.787 -9.150 1.00 91.31 125 VAL A N 1
ATOM 965 C CA . VAL A 1 125 ? -4.559 -9.147 -9.754 1.00 91.31 125 VAL A CA 1
ATOM 966 C C . VAL A 1 125 ? -5.189 -8.103 -8.825 1.00 91.31 125 VAL A C 1
ATOM 968 O O . VAL A 1 125 ? -5.538 -7.013 -9.273 1.00 91.31 125 VAL A O 1
ATOM 971 N N . THR A 1 126 ? -5.256 -8.390 -7.525 1.00 92.69 126 THR A N 1
ATOM 972 C CA . THR A 1 126 ? -5.783 -7.474 -6.508 1.00 92.69 126 THR A CA 1
ATOM 973 C C . THR A 1 126 ? -4.860 -6.271 -6.335 1.00 92.69 126 THR A C 1
ATOM 975 O O . THR A 1 126 ? -5.334 -5.134 -6.314 1.00 92.69 126 THR A O 1
ATOM 978 N N . LEU A 1 127 ? -3.543 -6.504 -6.273 1.00 92.12 127 LEU A N 1
ATOM 979 C CA . LEU A 1 127 ? -2.540 -5.436 -6.194 1.00 92.12 127 LEU A CA 1
ATOM 980 C C . LEU A 1 127 ? -2.568 -4.539 -7.443 1.00 92.12 127 LEU A C 1
ATOM 982 O O . LEU A 1 127 ? -2.571 -3.318 -7.313 1.00 92.12 127 LEU A O 1
ATOM 986 N N . ARG A 1 128 ? -2.686 -5.117 -8.647 1.00 92.00 128 ARG A N 1
ATOM 987 C CA . ARG A 1 128 ? -2.841 -4.365 -9.909 1.00 92.00 128 ARG A CA 1
ATOM 988 C C . ARG A 1 128 ? -4.120 -3.536 -9.936 1.00 92.00 128 ARG A C 1
ATOM 990 O O . ARG A 1 128 ? -4.101 -2.396 -10.398 1.00 92.00 128 ARG A O 1
ATOM 997 N N . GLN A 1 129 ? -5.234 -4.086 -9.451 1.00 93.38 129 GLN A N 1
ATOM 998 C CA . GLN A 1 129 ? -6.503 -3.364 -9.399 1.00 93.38 129 GLN A CA 1
ATOM 999 C C . GLN A 1 129 ? -6.406 -2.162 -8.454 1.00 93.38 129 GLN A C 1
ATOM 1001 O O . GLN A 1 129 ? -6.665 -1.039 -8.877 1.00 93.38 129 GLN A O 1
ATOM 1006 N N . ARG A 1 130 ? -5.982 -2.381 -7.205 1.00 93.69 130 ARG A N 1
ATOM 1007 C CA . ARG A 1 130 ? -5.871 -1.328 -6.175 1.00 93.69 130 ARG A CA 1
ATOM 1008 C C . ARG A 1 130 ? -4.733 -0.338 -6.447 1.00 93.69 130 ARG A C 1
ATOM 1010 O O . ARG A 1 130 ? -4.760 0.787 -5.962 1.00 93.69 130 ARG A O 1
ATOM 1017 N N . GLY A 1 131 ? -3.767 -0.745 -7.264 1.00 90.50 131 GLY A N 1
ATOM 1018 C CA . GLY A 1 131 ? -2.627 0.047 -7.707 1.00 90.50 131 GLY A CA 1
ATOM 1019 C C . GLY A 1 131 ? -2.886 1.027 -8.853 1.00 90.50 131 GLY A C 1
ATOM 1020 O O . GLY A 1 131 ? -1.931 1.589 -9.381 1.00 90.50 131 GLY A O 1
ATOM 1021 N N . GLU A 1 132 ? -4.142 1.210 -9.276 1.00 89.44 132 GLU A N 1
ATOM 1022 C CA . GLU A 1 132 ? -4.514 2.001 -10.464 1.00 89.44 132 GLU A CA 1
ATOM 1023 C C . GLU A 1 132 ? -4.007 3.443 -10.455 1.00 89.44 132 GLU A C 1
ATOM 1025 O O . GLU A 1 132 ? -3.710 4.009 -11.500 1.00 89.44 132 GLU A O 1
ATOM 1030 N N . HIS A 1 133 ? -3.945 4.047 -9.270 1.00 88.62 133 HIS A N 1
ATOM 1031 C CA . HIS A 1 133 ? -3.764 5.489 -9.112 1.00 88.62 133 HIS A CA 1
ATOM 1032 C C . HIS A 1 133 ? -2.505 5.866 -8.320 1.00 88.62 133 HIS A C 1
ATOM 1034 O O . HIS A 1 133 ? -2.352 7.025 -7.947 1.00 88.62 133 HIS A O 1
ATOM 1040 N N . ASN A 1 134 ? -1.635 4.903 -7.999 1.00 84.62 134 ASN A N 1
ATOM 1041 C CA . ASN A 1 134 ? -0.424 5.140 -7.200 1.00 84.62 134 ASN A CA 1
ATOM 1042 C C . ASN A 1 134 ? 0.862 4.592 -7.850 1.00 84.62 134 ASN A C 1
ATOM 1044 O O . ASN A 1 134 ? 1.897 4.521 -7.186 1.00 84.62 134 ASN A O 1
ATOM 1048 N N . GLY A 1 135 ? 0.802 4.176 -9.117 1.00 83.44 135 GLY A N 1
ATOM 1049 C CA . GLY A 1 135 ? 1.938 3.637 -9.871 1.00 83.44 135 GLY A CA 1
ATOM 1050 C C . GLY A 1 135 ? 2.224 2.145 -9.651 1.00 83.44 135 GLY A C 1
ATOM 1051 O O . GLY A 1 135 ? 3.067 1.589 -10.354 1.00 83.44 135 GLY A O 1
ATOM 1052 N N . LEU A 1 136 ? 1.525 1.463 -8.732 1.00 87.75 136 LEU A N 1
ATOM 1053 C CA . LEU A 1 136 ? 1.738 0.028 -8.495 1.00 87.75 136 LEU A CA 1
ATOM 1054 C C . LEU A 1 136 ? 1.296 -0.819 -9.693 1.00 87.75 136 LEU A C 1
ATOM 1056 O O . LEU A 1 136 ? 1.965 -1.795 -10.020 1.00 87.75 136 LEU A O 1
ATOM 1060 N N . ARG A 1 137 ? 0.194 -0.454 -10.366 1.00 89.62 137 ARG A N 1
ATOM 1061 C CA . ARG A 1 137 ? -0.252 -1.164 -11.575 1.00 89.62 137 ARG A CA 1
ATOM 1062 C C . ARG A 1 137 ? 0.818 -1.123 -12.660 1.00 89.62 137 ARG A C 1
ATOM 1064 O O . ARG A 1 137 ? 1.230 -2.177 -13.124 1.00 89.62 137 ARG A O 1
ATOM 1071 N N . ASP A 1 138 ? 1.290 0.070 -13.004 1.00 84.94 138 ASP A N 1
ATOM 1072 C CA . ASP A 1 138 ? 2.294 0.268 -14.053 1.00 84.94 138 ASP A CA 1
ATOM 1073 C C . ASP A 1 138 ? 3.570 -0.530 -13.766 1.00 84.94 138 ASP A C 1
ATOM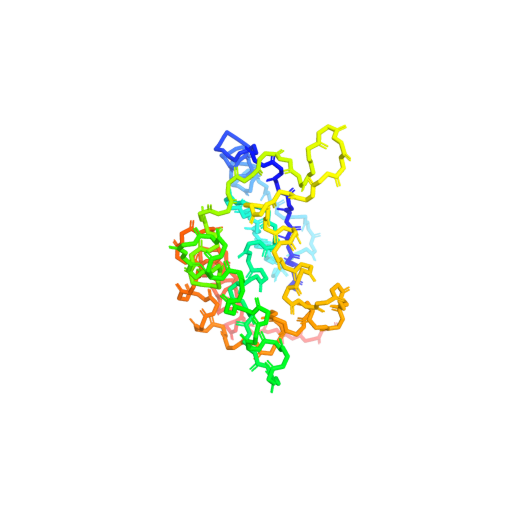 1075 O O . ASP A 1 138 ? 4.104 -1.203 -14.646 1.00 84.94 138 ASP A O 1
ATOM 1079 N N . TYR A 1 139 ? 4.019 -0.517 -12.509 1.00 82.75 139 TYR A N 1
ATOM 1080 C CA . TYR A 1 139 ? 5.170 -1.299 -12.076 1.00 82.75 139 TYR A CA 1
ATOM 1081 C C . TYR A 1 139 ? 4.948 -2.812 -12.215 1.00 82.75 139 TYR A C 1
ATOM 1083 O O . TYR A 1 139 ? 5.809 -3.521 -12.736 1.00 82.75 139 TYR A O 1
ATOM 1091 N N . LEU A 1 140 ? 3.799 -3.324 -11.766 1.00 86.12 140 LEU A N 1
ATOM 1092 C CA . LEU A 1 140 ? 3.483 -4.748 -11.885 1.00 86.12 140 LEU A CA 1
ATOM 1093 C C . LEU A 1 140 ? 3.353 -5.177 -13.350 1.00 86.12 140 LEU A C 1
ATOM 1095 O O . LEU A 1 140 ? 3.785 -6.275 -13.695 1.00 86.12 140 LEU A O 1
ATOM 1099 N N . ASP A 1 141 ? 2.810 -4.321 -14.211 1.00 85.81 141 ASP A N 1
ATOM 1100 C CA . ASP A 1 141 ? 2.708 -4.563 -15.651 1.00 85.81 141 ASP A CA 1
ATOM 1101 C C . ASP A 1 141 ? 4.101 -4.641 -16.298 1.00 85.81 141 ASP A C 1
ATOM 1103 O O . ASP A 1 141 ? 4.356 -5.548 -17.092 1.00 85.81 141 ASP A O 1
ATOM 1107 N N . GLU A 1 142 ? 5.030 -3.763 -15.903 1.00 79.69 142 GLU A N 1
ATOM 1108 C CA . GLU A 1 142 ? 6.432 -3.806 -16.339 1.00 79.69 142 GLU A CA 1
ATOM 1109 C C . GLU A 1 142 ? 7.138 -5.090 -15.876 1.00 79.69 142 GLU A C 1
ATOM 1111 O O . GLU A 1 142 ? 7.802 -5.757 -16.674 1.00 79.69 142 GLU A O 1
ATOM 1116 N N . VAL A 1 143 ? 6.961 -5.477 -14.607 1.00 78.69 143 VAL A N 1
ATOM 1117 C CA . VAL A 1 143 ? 7.535 -6.716 -14.056 1.00 78.69 143 VAL A CA 1
ATOM 1118 C C . VAL A 1 143 ? 6.984 -7.944 -14.778 1.00 78.69 143 VAL A C 1
ATOM 1120 O O . VAL A 1 143 ? 7.760 -8.814 -15.173 1.00 78.69 143 VAL A O 1
ATOM 1123 N N . LEU A 1 144 ? 5.666 -8.023 -14.981 1.00 81.38 144 LEU A N 1
ATOM 1124 C CA . LEU A 1 144 ? 5.032 -9.149 -15.669 1.00 81.38 144 LEU A CA 1
ATOM 1125 C C . LEU A 1 144 ? 5.485 -9.238 -17.128 1.00 81.38 144 LEU A C 1
ATOM 1127 O O . LEU A 1 144 ? 5.868 -10.315 -17.576 1.00 81.38 144 LEU A O 1
ATOM 1131 N N . HIS A 1 145 ? 5.542 -8.109 -17.839 1.00 78.88 145 HIS A N 1
ATOM 1132 C CA . HIS A 1 145 ? 6.064 -8.069 -19.204 1.00 78.88 145 HIS A CA 1
ATOM 1133 C C . HIS A 1 145 ? 7.522 -8.547 -19.275 1.00 78.88 145 HIS A C 1
ATOM 1135 O O . HIS A 1 145 ? 7.887 -9.332 -20.157 1.00 78.88 145 HIS A O 1
ATOM 1141 N N . ALA A 1 146 ? 8.355 -8.119 -18.323 1.00 70.69 146 ALA A N 1
ATOM 1142 C CA . ALA A 1 146 ? 9.730 -8.582 -18.222 1.00 70.69 146 ALA A CA 1
ATOM 1143 C C . ALA A 1 146 ? 9.787 -10.099 -17.990 1.00 70.69 146 ALA A C 1
ATOM 1145 O O . ALA A 1 146 ? 10.503 -10.777 -18.720 1.00 70.69 146 ALA A O 1
ATOM 1146 N N . VAL A 1 147 ? 9.010 -10.650 -17.054 1.00 70.25 147 VAL A N 1
ATOM 1147 C CA . VAL A 1 147 ? 8.981 -12.097 -16.771 1.00 70.25 147 VAL A CA 1
ATOM 1148 C C . VAL A 1 147 ? 8.499 -12.909 -17.981 1.00 70.25 147 VAL A C 1
ATOM 1150 O O . VAL A 1 147 ? 9.150 -13.889 -18.355 1.00 70.25 147 VAL A O 1
ATOM 1153 N N . ASP A 1 148 ? 7.429 -12.484 -18.653 1.00 71.12 148 ASP A N 1
ATOM 1154 C CA . ASP A 1 148 ? 6.899 -13.167 -19.841 1.00 71.12 148 ASP A CA 1
ATOM 1155 C C . ASP A 1 148 ? 7.917 -13.185 -20.991 1.00 71.12 148 ASP A C 1
ATOM 1157 O O . ASP A 1 148 ? 8.104 -14.204 -21.662 1.00 71.12 148 ASP A O 1
ATOM 1161 N N . SER A 1 149 ? 8.656 -12.085 -21.179 1.00 64.62 149 SER A N 1
ATOM 1162 C CA . SER A 1 149 ? 9.712 -11.995 -22.198 1.00 64.62 149 SER A CA 1
ATOM 1163 C C . SER A 1 149 ? 10.894 -12.953 -21.952 1.00 64.62 149 SER A C 1
ATOM 1165 O O . SER A 1 149 ? 11.692 -13.201 -22.866 1.00 64.62 149 SER A O 1
ATOM 1167 N N . TRP A 1 150 ? 11.009 -13.508 -20.739 1.00 61.28 150 TRP A N 1
ATOM 1168 C CA . TRP A 1 150 ? 12.014 -14.510 -20.375 1.00 61.28 150 TRP A CA 1
ATOM 1169 C C . TRP A 1 150 ? 11.493 -15.935 -20.493 1.00 61.28 150 TRP A C 1
ATOM 1171 O O . TRP A 1 150 ? 12.255 -16.808 -20.898 1.00 61.28 150 TRP A O 1
ATOM 1181 N N . ALA A 1 151 ? 10.217 -16.181 -20.185 1.00 57.66 151 ALA A N 1
ATOM 1182 C CA . ALA A 1 151 ? 9.622 -17.517 -20.260 1.00 57.66 151 ALA A CA 1
ATOM 1183 C C . ALA A 1 151 ? 9.709 -18.134 -21.676 1.00 57.66 151 ALA A C 1
ATOM 1185 O O . ALA A 1 151 ? 9.728 -19.354 -21.822 1.00 57.66 151 ALA A O 1
ATOM 1186 N N . GLY A 1 152 ? 9.834 -17.302 -22.719 1.00 50.69 152 GLY A N 1
ATOM 1187 C CA . GLY A 1 152 ? 10.060 -17.726 -24.107 1.00 50.69 152 GLY A CA 1
ATOM 1188 C C . GLY A 1 152 ? 11.524 -17.950 -24.524 1.00 50.69 152 GLY A C 1
ATOM 1189 O O . GLY A 1 152 ? 11.768 -18.348 -25.664 1.00 50.69 152 GLY A O 1
ATOM 1190 N N . LYS A 1 153 ? 12.515 -17.695 -23.659 1.00 51.19 153 LYS A N 1
ATOM 1191 C CA . LYS A 1 153 ? 13.944 -17.852 -23.980 1.00 51.19 153 LYS A CA 1
ATOM 1192 C C . LYS A 1 153 ? 14.487 -19.089 -23.265 1.00 51.19 153 LYS A C 1
ATOM 1194 O O . LYS A 1 153 ? 14.594 -19.101 -22.049 1.00 51.19 153 LYS A O 1
ATOM 1199 N N . ASN A 1 154 ? 14.824 -20.138 -24.023 1.00 38.16 154 ASN A N 1
ATOM 1200 C CA . ASN A 1 154 ? 15.471 -21.361 -23.528 1.00 38.16 154 ASN A CA 1
ATOM 1201 C C . ASN A 1 154 ? 16.718 -21.031 -22.688 1.00 38.16 154 ASN A C 1
ATOM 1203 O O . ASN A 1 154 ? 17.797 -20.808 -23.238 1.00 38.16 154 ASN A O 1
ATOM 1207 N N . VAL A 1 155 ? 16.586 -21.034 -21.363 1.00 39.25 155 VAL A N 1
ATOM 1208 C CA . VAL A 1 155 ? 17.719 -20.898 -20.447 1.00 39.25 155 VAL A CA 1
ATOM 1209 C C . VAL A 1 155 ? 18.296 -22.290 -20.202 1.00 39.25 155 VAL A C 1
ATOM 1211 O O . VAL A 1 155 ? 17.671 -23.135 -19.564 1.00 39.25 155 VAL A O 1
ATOM 1214 N N . ARG A 1 156 ? 19.498 -22.540 -20.729 1.00 27.86 156 ARG A N 1
ATOM 1215 C CA . ARG A 1 156 ? 20.350 -23.640 -20.269 1.00 27.86 156 ARG A CA 1
ATOM 1216 C C . ARG A 1 156 ? 21.118 -23.146 -19.050 1.00 27.86 156 ARG A C 1
ATOM 1218 O O . ARG A 1 156 ? 21.809 -22.137 -19.140 1.00 27.86 156 ARG A O 1
ATOM 1225 N N . LEU A 1 157 ? 20.977 -23.855 -17.936 1.00 24.14 157 LEU A N 1
ATOM 1226 C CA . LEU A 1 157 ? 21.813 -23.657 -16.757 1.00 24.14 157 LEU A CA 1
ATOM 1227 C C . LEU A 1 157 ? 23.240 -24.095 -17.114 1.00 24.14 157 LEU A C 1
ATOM 1229 O O . LEU A 1 157 ? 23.444 -25.251 -17.492 1.00 24.14 157 LEU A O 1
ATOM 1233 N N . ALA A 1 158 ? 24.180 -23.157 -17.040 1.00 33.31 158 ALA A N 1
ATOM 1234 C CA . ALA A 1 158 ? 25.613 -23.417 -16.969 1.00 33.31 158 ALA A CA 1
ATOM 1235 C C . ALA A 1 158 ? 26.082 -23.084 -15.551 1.00 33.31 158 ALA A C 1
ATOM 1237 O O . ALA A 1 158 ? 25.578 -22.073 -15.007 1.00 33.31 158 ALA A O 1
#

pLDDT: mean 80.64, std 17.52, range [24.14, 98.38]

Secondary structure (DSSP, 8-state):
-EEEE---SS--HHHHHHHHHHHHH-PPPTT-TT--EEEE--SS-HHHHHHHT----SHHHHHHHHHHHHHHTS-TTT-GGG---S-SB-TTSPBPTT-HHHHHHHHTTT-HHHHHHHHHTS-HHHHHHHTTTTSHHHHHHHHHHHHHHHHTS-----